Protein AF-A0A355DP20-F1 (afdb_monomer_lite)

pLDDT: mean 79.6, std 7.33, range [54.5, 88.44]

Radius of gyration: 12.55 Å; chains: 1; bounding box: 27×23×34 Å

Foldseek 3Di:
DLVVQLVVLVVPDPWSVVSNVVSLVQLLVQQWKDDQQWTGHPVDTHHHDPVSNPDDIDRSNDCVNRVPDDDDDDRD

Sequence (76 aa):
GLMTQLYEQLKQAPIKAEALRQAQLAMLKGKVSVAGGQLVTDNKSVPLPPELAQLTDRNFQHPYYWSAFTLIGSPW

Secondary structure (DSSP, 8-state):
-HHHHHHHHHTTSSSHHHHHHHHHHHHHTT-EEEETTEEEESS-EEEPPHHHHTS--EE--SGGGTTT----S---

Structure (mmCIF, N/CA/C/O backbone):
data_AF-A0A355DP20-F1
#
_entry.id   AF-A0A355DP20-F1
#
loop_
_atom_site.group_PDB
_atom_site.id
_atom_site.type_symbol
_atom_site.label_atom_id
_atom_site.label_alt_id
_atom_site.label_comp_id
_atom_site.label_asym_id
_atom_site.label_entity_id
_atom_site.label_seq_id
_atom_site.pdbx_PDB_ins_code
_atom_site.Cartn_x
_atom_site.Cartn_y
_atom_site.Cartn_z
_atom_site.occupancy
_atom_site.B_iso_or_equiv
_atom_site.auth_seq_id
_atom_site.auth_comp_id
_atom_site.auth_asym_id
_atom_site.auth_atom_id
_atom_site.pdbx_PDB_model_num
ATOM 1 N N . GLY A 1 1 ? 1.028 0.995 -4.675 1.00 73.25 1 GLY A N 1
ATOM 2 C CA . GLY A 1 1 ? 1.102 -0.210 -3.827 1.00 73.25 1 GLY A CA 1
ATOM 3 C C . GLY A 1 1 ? 0.162 -0.062 -2.645 1.00 73.25 1 GLY A C 1
ATOM 4 O O . GLY A 1 1 ? -0.126 1.071 -2.270 1.00 73.25 1 GLY A O 1
ATOM 5 N N . LEU A 1 2 ? -0.314 -1.176 -2.072 1.00 80.69 2 LEU A N 1
ATOM 6 C CA . LEU A 1 2 ? -1.342 -1.156 -1.018 1.00 80.69 2 LEU A CA 1
ATOM 7 C C . LEU A 1 2 ? -0.925 -0.352 0.21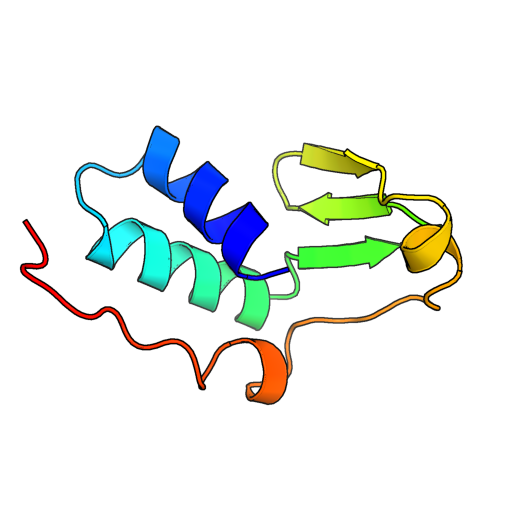2 1.00 80.69 2 LEU A C 1
ATOM 9 O O . LEU A 1 2 ? -1.683 0.498 0.660 1.00 80.69 2 LEU A O 1
ATOM 13 N N . MET A 1 3 ? 0.288 -0.572 0.721 1.00 82.75 3 MET A N 1
ATOM 14 C CA . MET A 1 3 ? 0.758 0.112 1.930 1.00 82.75 3 MET A CA 1
ATOM 15 C C . MET A 1 3 ? 0.843 1.629 1.745 1.00 82.75 3 MET A C 1
ATOM 17 O O . MET A 1 3 ? 0.446 2.371 2.634 1.00 82.75 3 MET A O 1
ATOM 21 N N . THR A 1 4 ? 1.289 2.106 0.580 1.00 82.62 4 THR A N 1
ATOM 22 C CA . THR A 1 4 ? 1.316 3.543 0.263 1.00 82.62 4 THR A CA 1
ATOM 23 C C . THR A 1 4 ? -0.081 4.148 0.361 1.00 82.62 4 THR A C 1
ATOM 25 O O . THR A 1 4 ? -0.274 5.129 1.072 1.00 82.62 4 THR A O 1
ATOM 28 N N . GLN A 1 5 ? -1.064 3.510 -0.281 1.00 82.62 5 GLN A N 1
ATOM 29 C CA . GLN A 1 5 ? -2.450 3.968 -0.247 1.00 82.62 5 GLN A CA 1
ATOM 30 C C . GLN A 1 5 ? -3.046 3.868 1.163 1.00 82.62 5 GLN A C 1
ATOM 32 O O . GLN A 1 5 ? -3.739 4.779 1.601 1.00 82.62 5 GLN A O 1
ATOM 37 N N . LEU A 1 6 ? -2.746 2.798 1.903 1.00 83.06 6 LEU A N 1
ATOM 38 C CA . LEU A 1 6 ? -3.166 2.626 3.292 1.00 83.06 6 LEU A CA 1
ATOM 39 C C . LEU A 1 6 ? -2.652 3.771 4.170 1.00 83.06 6 LEU A C 1
ATOM 41 O O . LEU A 1 6 ? -3.437 4.353 4.907 1.00 83.06 6 LEU A O 1
ATOM 45 N N . TYR A 1 7 ? -1.366 4.119 4.086 1.00 83.25 7 TYR A N 1
ATOM 46 C CA . TYR A 1 7 ? -0.796 5.226 4.859 1.00 83.25 7 TYR A CA 1
ATOM 47 C C . TYR A 1 7 ? -1.360 6.589 4.447 1.00 83.25 7 TYR A C 1
ATOM 49 O O . TYR A 1 7 ? -1.506 7.461 5.302 1.00 83.25 7 TYR A O 1
ATOM 57 N N . GLU A 1 8 ? -1.691 6.793 3.170 1.00 83.31 8 GLU A N 1
ATOM 58 C CA . GLU A 1 8 ? -2.387 8.008 2.732 1.00 83.31 8 GLU A CA 1
ATOM 59 C C . GLU A 1 8 ? -3.785 8.107 3.335 1.00 83.31 8 GLU A C 1
ATOM 61 O O . GLU A 1 8 ? -4.131 9.139 3.910 1.00 83.31 8 GLU A O 1
ATOM 66 N N . GLN A 1 9 ? -4.560 7.025 3.258 1.00 82.56 9 GLN A N 1
ATOM 67 C CA . GLN A 1 9 ? -5.907 6.975 3.815 1.00 82.56 9 GLN A CA 1
ATOM 68 C C . GLN A 1 9 ? -5.883 7.035 5.343 1.00 82.56 9 GLN A C 1
ATOM 70 O O . GLN A 1 9 ? -6.745 7.668 5.932 1.00 82.56 9 GLN A O 1
ATOM 75 N N . LEU A 1 10 ? -4.869 6.474 6.003 1.00 81.81 10 LEU A N 1
ATOM 76 C CA . LEU A 1 10 ? -4.726 6.520 7.459 1.00 81.81 10 LEU A CA 1
ATOM 77 C C . LEU A 1 10 ? -4.491 7.942 7.986 1.00 81.81 10 LEU A C 1
ATOM 79 O O . LEU A 1 10 ? -4.873 8.245 9.108 1.00 81.81 10 LEU A O 1
ATOM 83 N N . LYS A 1 11 ? -3.892 8.831 7.185 1.00 80.00 11 LYS A N 1
ATOM 84 C CA . LYS A 1 11 ? -3.752 10.252 7.548 1.00 80.00 11 LYS A CA 1
ATOM 85 C C . LYS A 1 11 ? -5.081 11.014 7.507 1.00 80.00 11 LYS A C 1
ATOM 87 O O . LYS A 1 11 ? -5.140 12.120 8.031 1.00 80.00 11 LYS A O 1
ATOM 92 N N . GLN A 1 12 ? -6.103 10.465 6.849 1.00 76.75 12 GLN A N 1
ATOM 93 C CA . GLN A 1 12 ? -7.394 11.121 6.617 1.00 76.75 12 GLN A CA 1
ATOM 94 C C . GLN A 1 12 ? -8.555 10.427 7.340 1.00 76.75 12 GLN A C 1
ATOM 96 O O . GLN A 1 12 ? -9.501 11.085 7.760 1.00 76.75 12 GLN A O 1
ATOM 101 N N . ALA A 1 13 ? -8.502 9.103 7.468 1.00 77.62 13 ALA A N 1
ATOM 102 C CA . ALA A 1 13 ? -9.562 8.287 8.027 1.00 77.62 13 ALA A CA 1
ATOM 103 C C . ALA A 1 13 ? -9.440 8.188 9.557 1.00 77.62 13 ALA A C 1
ATOM 105 O O . ALA A 1 13 ? -8.332 8.062 10.080 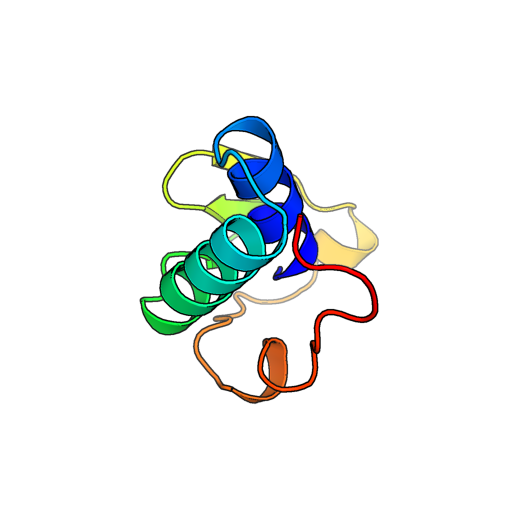1.00 77.62 13 ALA A O 1
ATOM 106 N N . PRO A 1 14 ? -10.571 8.164 10.281 1.00 73.00 14 PRO A N 1
ATOM 107 C CA . PRO A 1 14 ? -10.575 8.115 11.741 1.00 73.00 14 PRO A CA 1
ATOM 108 C C . PRO A 1 14 ? -10.094 6.771 12.309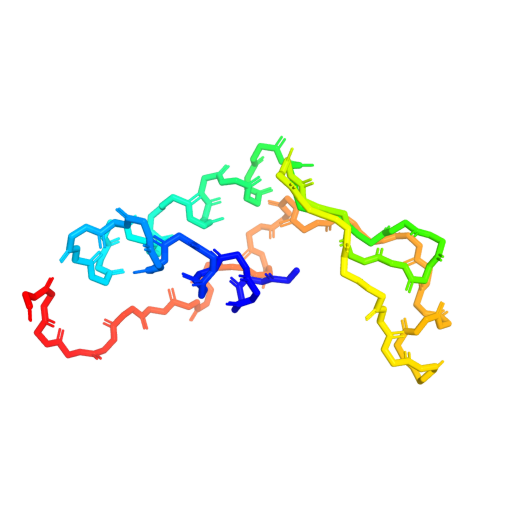 1.00 73.00 14 PRO A C 1
ATOM 110 O O . PRO A 1 14 ? -9.640 6.732 13.446 1.00 73.00 14 PRO A O 1
ATOM 113 N N . ILE A 1 15 ? -10.181 5.677 11.539 1.00 81.75 15 ILE A N 1
ATOM 114 C CA . ILE A 1 15 ? -9.820 4.324 11.987 1.00 81.75 15 ILE A CA 1
ATOM 115 C C . ILE A 1 15 ? -9.074 3.530 10.907 1.00 81.75 15 ILE A C 1
ATOM 117 O O . ILE A 1 15 ? -9.309 3.686 9.704 1.00 81.75 15 ILE A O 1
ATOM 121 N N . LYS A 1 16 ? -8.197 2.614 11.342 1.00 82.00 16 LYS A N 1
ATOM 122 C CA . LYS A 1 16 ? -7.337 1.793 10.464 1.00 82.00 16 LYS A CA 1
ATOM 123 C C . LYS A 1 16 ? -8.130 0.890 9.518 1.00 82.00 16 LYS A C 1
ATOM 125 O O . LYS A 1 16 ? -7.718 0.691 8.377 1.00 82.00 16 LYS A O 1
ATOM 130 N N . ALA A 1 17 ? -9.263 0.359 9.981 1.00 83.81 17 ALA A N 1
ATOM 131 C CA . ALA A 1 17 ? -10.121 -0.507 9.176 1.00 83.81 17 ALA A CA 1
ATOM 132 C C . ALA A 1 17 ? -10.709 0.233 7.964 1.00 83.81 17 ALA A C 1
ATOM 134 O O . ALA A 1 17 ? -10.697 -0.294 6.851 1.00 83.81 17 ALA A O 1
ATOM 135 N N . GLU A 1 18 ? -11.148 1.479 8.156 1.00 84.81 18 GLU A N 1
ATOM 136 C CA . GLU A 1 18 ? -11.680 2.300 7.067 1.00 84.81 18 GLU A CA 1
ATOM 137 C C . GLU A 1 18 ? -10.573 2.700 6.088 1.00 84.81 18 GLU A C 1
ATOM 139 O O . GLU A 1 18 ? -10.760 2.596 4.877 1.00 84.81 18 GLU A O 1
ATOM 144 N N . ALA A 1 19 ? -9.384 3.053 6.589 1.00 86.81 19 ALA A N 1
ATOM 145 C CA . ALA A 1 19 ? -8.232 3.333 5.736 1.00 86.81 19 ALA A CA 1
ATOM 146 C C . ALA A 1 19 ? -7.869 2.139 4.834 1.00 86.81 19 ALA A C 1
ATOM 148 O O . ALA A 1 19 ? -7.621 2.314 3.638 1.00 86.81 19 ALA A O 1
ATOM 149 N N . LEU A 1 20 ? -7.879 0.917 5.382 1.00 85.94 20 LEU A N 1
ATOM 150 C CA . LEU A 1 20 ? -7.610 -0.304 4.618 1.00 85.94 20 LEU A CA 1
ATOM 151 C C . LEU A 1 20 ? -8.686 -0.564 3.565 1.00 85.94 20 LEU A C 1
ATOM 153 O O . LEU A 1 20 ? -8.354 -0.839 2.411 1.00 85.94 20 LEU A O 1
ATOM 157 N N . ARG A 1 21 ? -9.963 -0.423 3.932 1.00 86.19 21 ARG A N 1
ATOM 158 C CA . ARG A 1 21 ? -11.086 -0.576 3.001 1.00 86.19 21 ARG A CA 1
ATOM 159 C C . ARG A 1 21 ? -10.984 0.410 1.838 1.00 86.19 21 ARG A C 1
ATOM 161 O O . ARG A 1 21 ? -11.125 0.017 0.681 1.00 86.19 21 ARG A O 1
ATOM 168 N N . GLN A 1 22 ? -10.699 1.679 2.124 1.00 87.06 22 GLN A N 1
ATOM 169 C CA . GLN A 1 22 ? -10.512 2.708 1.099 1.00 87.06 22 GLN A CA 1
ATOM 170 C C . GLN A 1 22 ? -9.308 2.406 0.205 1.00 87.06 22 GLN A C 1
ATOM 172 O O . GLN A 1 22 ? -9.388 2.579 -1.012 1.00 87.06 22 GLN A O 1
ATOM 177 N N . ALA A 1 23 ? -8.214 1.897 0.775 1.00 87.62 23 ALA A N 1
ATOM 178 C CA . ALA A 1 23 ? -7.048 1.495 -0.000 1.00 87.62 23 ALA A CA 1
ATOM 179 C C . ALA A 1 23 ? -7.354 0.330 -0.955 1.00 87.62 23 ALA A C 1
ATOM 181 O O . ALA A 1 23 ? -7.012 0.407 -2.136 1.00 87.62 23 ALA A O 1
ATOM 182 N N . GLN A 1 24 ? -8.063 -0.699 -0.485 1.00 86.00 24 GLN A N 1
ATOM 183 C CA . GLN A 1 24 ? -8.505 -1.822 -1.318 1.00 86.00 24 GLN A CA 1
ATOM 184 C C . GLN A 1 24 ? -9.450 -1.361 -2.435 1.00 86.00 24 GLN A C 1
ATOM 186 O O . GLN A 1 24 ? -9.267 -1.741 -3.589 1.00 86.00 24 GLN A O 1
ATOM 191 N N . LEU A 1 25 ? -10.412 -0.482 -2.131 1.00 88.44 25 LEU A N 1
ATOM 192 C CA . LEU A 1 25 ? -11.317 0.091 -3.131 1.00 88.44 25 LEU A CA 1
ATOM 193 C C . LEU A 1 25 ? -10.585 0.942 -4.171 1.00 88.44 25 LEU A C 1
ATOM 195 O O . LEU A 1 25 ? -10.929 0.893 -5.350 1.00 88.44 25 LEU A O 1
ATOM 199 N N . ALA A 1 26 ? -9.589 1.725 -3.760 1.00 87.31 26 ALA A N 1
ATOM 200 C CA . ALA A 1 26 ? -8.783 2.521 -4.679 1.00 87.31 26 ALA A CA 1
ATOM 201 C C . ALA A 1 26 ? -7.982 1.626 -5.634 1.00 87.31 26 ALA A C 1
ATOM 203 O O . ALA A 1 26 ? -7.965 1.874 -6.839 1.00 87.31 26 ALA A O 1
ATOM 204 N N . MET A 1 27 ? -7.390 0.544 -5.122 1.00 86.62 27 MET A N 1
ATOM 205 C CA . MET A 1 27 ? -6.685 -0.436 -5.949 1.00 86.62 27 MET A CA 1
ATOM 206 C C . MET A 1 27 ? -7.637 -1.156 -6.904 1.00 86.62 27 MET A C 1
ATOM 208 O O . MET A 1 27 ? -7.365 -1.186 -8.100 1.00 86.62 27 MET A O 1
ATOM 212 N N . LEU A 1 28 ? -8.791 -1.627 -6.417 1.00 86.81 28 LEU A N 1
ATOM 213 C CA . LEU A 1 28 ? -9.829 -2.267 -7.233 1.00 86.81 28 LEU A CA 1
ATOM 214 C C . LEU A 1 28 ? -10.322 -1.360 -8.370 1.00 86.81 28 LEU A C 1
ATOM 216 O O . LEU A 1 28 ? -10.555 -1.826 -9.479 1.00 86.81 28 LEU A O 1
ATOM 220 N N . LYS A 1 29 ? -10.456 -0.056 -8.110 1.00 87.38 29 LYS A N 1
ATOM 221 C CA . LYS A 1 29 ? -10.864 0.941 -9.111 1.00 87.38 29 LYS A CA 1
ATOM 222 C C . LYS A 1 29 ? -9.743 1.336 -10.080 1.00 87.38 29 LYS A C 1
ATOM 224 O O . LYS A 1 29 ? -9.986 2.152 -10.959 1.00 87.38 29 LYS A O 1
ATOM 229 N N . GLY A 1 30 ? -8.525 0.812 -9.922 1.00 85.44 30 GLY A N 1
ATOM 230 C CA . GLY A 1 30 ? -7.386 1.189 -10.761 1.00 85.44 30 GLY A CA 1
ATOM 231 C C . GLY A 1 30 ? -6.815 2.568 -10.474 1.00 85.44 30 GLY A C 1
ATOM 232 O O . GLY A 1 30 ? -6.040 3.074 -11.272 1.00 85.44 30 GLY A O 1
ATOM 233 N N . LYS A 1 31 ? -7.164 3.158 -9.329 1.00 85.69 31 LYS A N 1
ATOM 234 C CA . LYS A 1 31 ? -6.683 4.476 -8.896 1.00 85.69 31 LYS A CA 1
ATOM 235 C C . LYS A 1 31 ? -5.246 4.448 -8.393 1.00 85.69 31 LYS A C 1
ATOM 237 O O . LYS A 1 31 ? -4.741 5.468 -7.952 1.00 85.69 31 LYS A O 1
ATOM 242 N N . VAL A 1 32 ? -4.627 3.270 -8.360 1.00 86.50 32 VAL A N 1
ATOM 243 C CA . VAL A 1 32 ? -3.254 3.055 -7.917 1.00 86.50 32 VAL A CA 1
ATOM 244 C C . VAL A 1 32 ? -2.563 2.227 -8.991 1.00 86.50 32 VAL A C 1
ATOM 246 O O . VAL A 1 32 ? -2.897 1.055 -9.182 1.00 86.50 32 VAL A O 1
ATOM 249 N N . SER A 1 33 ? -1.584 2.818 -9.663 1.00 84.75 33 SER A N 1
ATOM 250 C CA . SER A 1 33 ? -0.801 2.174 -10.720 1.00 84.75 33 SER A CA 1
ATOM 251 C C . SER A 1 33 ? 0.648 2.645 -10.679 1.00 84.75 33 SER A C 1
ATOM 253 O O . SER A 1 33 ? 0.960 3.706 -10.143 1.00 84.75 33 SER A O 1
ATOM 255 N N . VAL A 1 34 ? 1.558 1.834 -11.208 1.00 84.88 34 VAL A N 1
ATOM 256 C CA . VAL A 1 34 ? 2.920 2.287 -11.512 1.00 84.88 34 VAL A CA 1
ATOM 257 C C . VAL A 1 34 ? 2.929 2.770 -12.951 1.00 84.88 34 VAL A C 1
ATOM 259 O O . VAL A 1 34 ? 2.503 2.017 -13.823 1.00 84.88 34 VAL A O 1
ATOM 262 N N . ALA A 1 35 ? 3.384 4.000 -13.167 1.00 81.69 35 ALA A N 1
ATOM 263 C CA . ALA A 1 35 ? 3.572 4.589 -14.482 1.00 81.69 35 ALA A CA 1
ATOM 264 C C . ALA A 1 35 ? 4.922 5.314 -14.542 1.00 81.69 35 ALA A C 1
ATOM 266 O O . ALA A 1 35 ? 5.183 6.200 -13.724 1.00 81.69 35 ALA A O 1
ATOM 267 N N . GLY A 1 36 ? 5.791 4.942 -15.487 1.00 76.88 36 GLY A N 1
ATOM 268 C CA . GLY A 1 36 ? 7.048 5.666 -15.744 1.00 76.88 36 GLY A CA 1
ATOM 269 C C . GLY A 1 36 ? 7.955 5.809 -14.513 1.00 76.88 36 GLY A C 1
ATOM 270 O O . GLY A 1 36 ? 8.468 6.893 -14.240 1.00 76.88 36 GLY A O 1
ATOM 271 N N . GLY A 1 37 ? 8.088 4.741 -13.721 1.00 81.38 37 GLY A N 1
ATOM 272 C CA . GLY A 1 37 ? 8.900 4.733 -12.499 1.00 81.38 37 GLY A CA 1
ATOM 273 C C . GLY A 1 37 ? 8.313 5.528 -11.325 1.00 81.38 37 GLY A C 1
ATOM 274 O O . GLY A 1 37 ? 8.992 5.761 -10.326 1.00 81.38 37 GLY A O 1
ATOM 275 N N . GLN A 1 38 ? 7.047 5.932 -11.410 1.00 82.75 38 GLN A N 1
ATOM 276 C CA . GLN A 1 38 ? 6.328 6.600 -10.332 1.00 82.75 38 GLN A CA 1
ATOM 277 C C . GLN A 1 38 ? 5.073 5.812 -9.972 1.00 82.75 38 GLN A C 1
ATOM 279 O O . GLN A 1 38 ? 4.424 5.195 -10.813 1.00 82.75 38 GLN A O 1
ATOM 284 N N . LEU A 1 39 ? 4.723 5.825 -8.694 1.00 83.00 39 LEU A N 1
ATOM 285 C CA . LEU A 1 39 ? 3.474 5.285 -8.192 1.00 83.00 39 LEU A CA 1
ATOM 2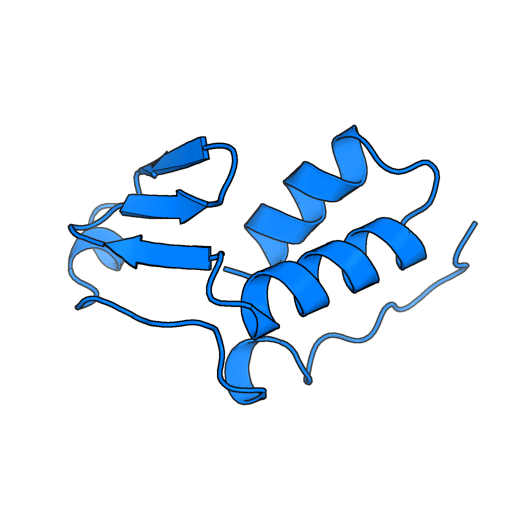86 C C . LEU A 1 39 ? 2.438 6.402 -8.239 1.00 83.00 39 LEU A C 1
ATOM 288 O O . LEU A 1 39 ? 2.492 7.341 -7.450 1.00 83.00 39 LEU A O 1
ATOM 292 N N . VAL A 1 40 ? 1.507 6.284 -9.175 1.00 83.81 40 VAL A N 1
ATOM 293 C CA . VAL A 1 40 ? 0.418 7.233 -9.378 1.00 83.81 40 VAL A CA 1
ATOM 294 C C . VAL A 1 40 ? -0.771 6.789 -8.535 1.00 83.81 40 VAL A C 1
ATOM 296 O O . VAL A 1 40 ? -1.241 5.655 -8.661 1.00 83.81 40 VAL A O 1
ATOM 299 N N . THR A 1 41 ? -1.231 7.673 -7.654 1.00 82.31 41 THR A N 1
ATOM 300 C CA . THR A 1 41 ? -2.511 7.580 -6.950 1.00 82.31 41 THR A CA 1
ATOM 301 C C . THR A 1 41 ? -3.428 8.733 -7.359 1.00 82.31 41 THR A C 1
ATOM 303 O O . THR A 1 41 ? -2.968 9.733 -7.906 1.00 82.31 41 THR A O 1
ATOM 306 N N . ASP A 1 42 ? -4.725 8.619 -7.060 1.00 74.88 42 ASP A N 1
ATOM 307 C CA . ASP A 1 42 ? -5.722 9.683 -7.292 1.00 74.88 42 ASP A CA 1
ATOM 308 C C . ASP A 1 42 ? -5.292 11.061 -6.761 1.00 74.88 42 ASP A C 1
ATOM 310 O O . ASP A 1 42 ? -5.627 12.085 -7.352 1.00 74.88 42 ASP A O 1
ATOM 314 N N . ASN A 1 43 ? -4.568 11.091 -5.638 1.00 72.06 43 ASN A N 1
ATOM 315 C CA . ASN A 1 43 ? -4.198 12.337 -4.973 1.00 72.06 43 ASN A CA 1
ATOM 316 C C . ASN A 1 43 ? -2.722 12.710 -5.137 1.00 72.06 43 ASN A C 1
ATOM 318 O O . ASN A 1 43 ? -2.392 13.880 -4.932 1.00 72.06 43 ASN A O 1
ATOM 322 N N . LYS A 1 44 ? -1.820 11.756 -5.415 1.00 77.19 44 LYS A N 1
ATOM 323 C CA . LYS A 1 44 ? -0.369 11.996 -5.415 1.00 77.19 44 LYS A CA 1
ATOM 324 C C . LYS A 1 44 ? 0.375 11.086 -6.387 1.00 77.19 44 LYS A C 1
ATOM 326 O O . LYS A 1 44 ? 0.019 9.935 -6.596 1.00 77.19 44 LYS A O 1
ATOM 331 N N . SER A 1 45 ? 1.480 11.596 -6.921 1.00 80.62 45 SER A N 1
ATOM 332 C CA . SER A 1 45 ? 2.506 10.775 -7.564 1.00 80.62 45 SER A CA 1
ATOM 333 C C . SER A 1 45 ? 3.679 10.635 -6.601 1.00 80.62 45 SER A C 1
ATOM 335 O O . SER A 1 45 ? 4.200 11.638 -6.109 1.00 80.62 45 SER A O 1
ATOM 337 N N . VAL A 1 46 ? 4.072 9.402 -6.296 1.00 80.94 46 VAL A N 1
ATOM 338 C CA . VAL A 1 46 ? 5.213 9.102 -5.427 1.00 80.94 46 VAL A CA 1
ATOM 339 C C . VAL A 1 46 ? 6.323 8.492 -6.284 1.00 80.94 46 VAL A C 1
ATOM 341 O O . VAL A 1 46 ? 6.105 7.422 -6.858 1.00 80.94 46 VAL A O 1
ATOM 344 N N . PRO A 1 47 ? 7.507 9.123 -6.387 1.00 81.38 47 PRO A N 1
ATOM 345 C CA . PRO A 1 47 ? 8.615 8.557 -7.147 1.00 81.38 47 PRO A CA 1
ATOM 346 C C . PRO A 1 47 ? 9.069 7.243 -6.509 1.00 81.38 47 PRO A C 1
ATOM 348 O O . PRO A 1 47 ? 9.239 7.161 -5.289 1.00 81.38 47 PRO A O 1
ATOM 351 N N . LEU A 1 48 ? 9.231 6.201 -7.327 1.00 81.69 48 LEU A N 1
ATOM 352 C CA . LEU A 1 48 ? 9.742 4.925 -6.846 1.00 81.69 48 LEU A CA 1
ATOM 353 C C . LEU A 1 48 ? 11.276 4.971 -6.778 1.00 81.69 48 LEU A C 1
ATOM 355 O O . LEU A 1 48 ? 11.908 5.656 -7.585 1.00 81.69 48 LEU A O 1
ATOM 359 N N . PRO A 1 49 ? 11.889 4.231 -5.837 1.00 79.88 49 PRO A N 1
ATOM 360 C CA . PRO A 1 49 ? 13.330 4.005 -5.827 1.00 79.88 49 PRO A CA 1
ATOM 361 C C . PRO A 1 49 ? 13.816 3.485 -7.186 1.00 79.88 49 PRO A C 1
ATOM 363 O O . PRO A 1 49 ? 13.070 2.752 -7.839 1.00 79.88 49 PRO A O 1
ATOM 366 N N . PRO A 1 50 ? 15.046 3.804 -7.617 1.00 74.44 50 PRO A N 1
ATOM 367 C CA . PRO A 1 50 ? 15.559 3.417 -8.930 1.00 74.44 50 PRO A CA 1
ATOM 368 C C . PRO A 1 50 ? 15.552 1.899 -9.176 1.00 74.44 50 PRO A C 1
ATOM 370 O O . PRO A 1 50 ? 15.403 1.482 -10.325 1.00 74.44 50 PRO A O 1
ATOM 373 N N . GLU A 1 51 ? 15.622 1.060 -8.133 1.00 75.88 51 GLU A N 1
ATOM 374 C CA . GLU A 1 51 ? 15.482 -0.399 -8.272 1.00 75.88 51 GLU A CA 1
ATOM 375 C C . GLU A 1 51 ? 14.056 -0.821 -8.665 1.00 75.88 51 GLU A C 1
ATOM 377 O O . GLU A 1 51 ? 13.860 -1.810 -9.368 1.00 75.88 51 GLU A O 1
ATOM 382 N N . LEU A 1 52 ? 13.051 -0.062 -8.225 1.00 72.25 52 LEU A N 1
ATOM 383 C CA . LEU A 1 52 ? 11.634 -0.280 -8.521 1.00 72.25 52 LEU A CA 1
ATOM 384 C C . LEU A 1 52 ? 11.148 0.569 -9.703 1.00 72.25 52 LEU A C 1
ATOM 386 O O . LEU A 1 52 ? 10.121 0.252 -10.290 1.00 72.25 52 LEU A O 1
ATOM 390 N N . ALA A 1 53 ? 11.877 1.619 -10.080 1.00 69.06 53 ALA A N 1
ATOM 391 C CA . ALA A 1 53 ? 11.558 2.464 -11.226 1.00 69.06 53 ALA A CA 1
ATOM 392 C C . ALA A 1 53 ? 11.727 1.728 -12.566 1.00 69.06 53 ALA A C 1
ATOM 394 O O . ALA A 1 53 ? 11.107 2.107 -13.555 1.00 69.06 53 ALA A O 1
ATOM 395 N N . GLN A 1 54 ? 12.522 0.650 -12.585 1.00 68.69 54 GLN A N 1
ATOM 396 C CA . GLN A 1 54 ? 12.639 -0.270 -13.723 1.00 68.69 54 GLN A CA 1
ATOM 397 C C . GLN A 1 54 ? 11.440 -1.221 -13.858 1.00 68.69 54 GLN A C 1
ATOM 399 O O . GLN A 1 54 ? 11.340 -1.947 -14.848 1.00 68.69 54 GLN A O 1
ATOM 404 N N . LEU A 1 55 ? 10.527 -1.254 -12.878 1.00 68.56 55 LEU A N 1
ATOM 405 C CA . LEU A 1 55 ? 9.296 -2.021 -13.013 1.00 68.56 55 LEU A CA 1
ATOM 406 C C . LEU A 1 55 ? 8.450 -1.397 -14.124 1.00 68.56 55 LEU A C 1
ATOM 408 O O . LEU A 1 55 ? 8.035 -0.244 -14.029 1.00 68.56 55 LEU A O 1
ATOM 412 N N . THR A 1 56 ? 8.172 -2.196 -15.156 1.00 66.62 56 THR A N 1
ATOM 413 C CA . THR A 1 56 ? 7.182 -1.893 -16.195 1.00 66.62 56 THR A CA 1
ATOM 414 C C . THR A 1 56 ? 5.855 -1.479 -15.567 1.00 66.62 56 THR A C 1
ATOM 416 O O . THR A 1 56 ? 5.542 -1.914 -14.454 1.00 66.62 56 THR A O 1
ATOM 419 N N . ASP A 1 57 ? 5.071 -0.674 -16.287 1.00 71.88 57 ASP A N 1
ATOM 420 C CA . ASP A 1 57 ? 3.758 -0.212 -15.848 1.00 71.88 57 ASP A CA 1
ATOM 421 C C . ASP A 1 57 ? 2.933 -1.371 -15.271 1.00 71.88 57 ASP A C 1
ATOM 423 O O . ASP A 1 57 ? 2.626 -2.363 -15.938 1.00 71.88 57 ASP A O 1
ATOM 427 N N . ARG A 1 58 ? 2.622 -1.267 -13.977 1.00 77.00 58 ARG A N 1
ATOM 428 C CA . ARG A 1 58 ? 1.895 -2.293 -13.229 1.00 77.00 58 ARG A CA 1
ATOM 429 C C . ARG A 1 58 ? 0.584 -1.732 -12.741 1.00 77.00 58 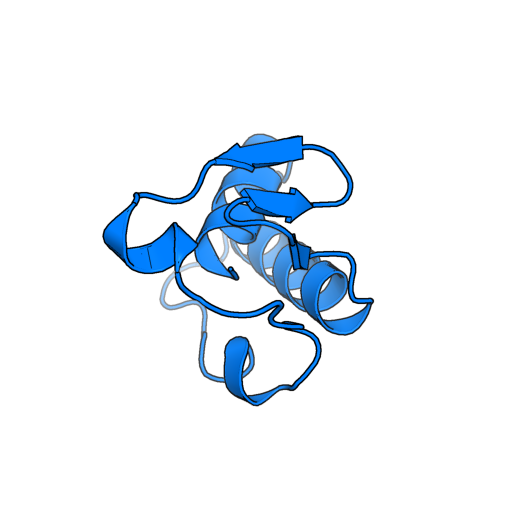ARG A C 1
ATOM 431 O O . ARG A 1 58 ? 0.535 -0.731 -12.025 1.00 77.00 58 ARG A O 1
ATOM 438 N N . ASN A 1 59 ? -0.475 -2.450 -13.075 1.00 78.94 59 ASN A N 1
ATOM 439 C CA . ASN A 1 59 ? -1.796 -2.203 -12.543 1.00 78.94 59 ASN A CA 1
ATOM 440 C C . ASN A 1 59 ? -2.005 -3.038 -11.273 1.00 78.94 59 ASN A C 1
ATOM 442 O O . ASN A 1 59 ? -1.748 -4.241 -11.264 1.00 78.94 59 ASN A O 1
ATOM 446 N N . PHE A 1 60 ? -2.492 -2.406 -10.206 1.00 83.12 60 PHE A N 1
ATOM 447 C CA . PHE A 1 60 ? -2.766 -3.076 -8.939 1.00 83.12 60 PHE A CA 1
ATOM 448 C C . PHE A 1 60 ? -4.243 -3.469 -8.742 1.00 83.12 60 PHE A C 1
ATOM 450 O O . PHE A 1 60 ? -4.633 -3.807 -7.627 1.00 83.12 60 PHE A O 1
ATOM 457 N N . GLN A 1 61 ? -5.061 -3.458 -9.801 1.00 85.81 61 GLN A N 1
ATOM 458 C CA . GLN A 1 61 ? -6.470 -3.885 -9.752 1.00 85.81 61 GLN A CA 1
ATOM 459 C C . GLN A 1 61 ? -6.652 -5.343 -9.330 1.00 85.81 61 GLN A C 1
ATOM 461 O O . GLN A 1 61 ? -7.616 -5.672 -8.638 1.00 85.81 61 GLN A O 1
ATOM 466 N N . HIS A 1 62 ? -5.732 -6.223 -9.730 1.00 86.44 62 HIS A N 1
ATOM 467 C CA . HIS A 1 62 ? -5.901 -7.653 -9.508 1.00 86.44 62 HIS A CA 1
ATOM 468 C C . HIS A 1 62 ? -5.878 -8.002 -8.003 1.00 86.44 62 HIS A C 1
ATOM 470 O O . HIS A 1 62 ? -4.960 -7.555 -7.305 1.00 86.44 62 HIS A O 1
ATOM 476 N N . PRO A 1 63 ? -6.813 -8.842 -7.499 1.00 83.25 63 PRO A N 1
ATOM 477 C CA . PRO A 1 63 ? -6.905 -9.210 -6.081 1.00 83.25 63 PRO A CA 1
ATOM 478 C C . PRO A 1 63 ? -5.592 -9.698 -5.480 1.00 83.25 63 PRO A C 1
ATOM 480 O O . PRO A 1 63 ? -5.285 -9.372 -4.342 1.00 83.25 63 PRO A O 1
ATOM 483 N N . TYR A 1 64 ? -4.766 -10.377 -6.278 1.00 85.56 64 TYR A N 1
ATOM 484 C CA . TYR A 1 64 ? -3.417 -10.825 -5.910 1.00 85.56 64 TYR A CA 1
ATOM 485 C C . TYR A 1 64 ? -2.573 -9.772 -5.166 1.00 85.56 64 TYR A C 1
ATOM 487 O O . TYR A 1 64 ? -1.785 -10.122 -4.293 1.00 85.56 64 TYR A O 1
ATOM 495 N N . TYR A 1 65 ? -2.739 -8.482 -5.475 1.00 83.25 65 TYR A N 1
ATOM 496 C CA . TYR A 1 65 ? -1.941 -7.411 -4.874 1.00 83.25 65 TYR A CA 1
ATOM 497 C C . TYR A 1 65 ? -2.474 -6.880 -3.543 1.00 83.25 65 TYR A C 1
ATOM 499 O O . TYR A 1 65 ? -1.754 -6.143 -2.869 1.00 83.25 65 TYR A O 1
ATOM 507 N N . TRP A 1 66 ? -3.719 -7.185 -3.177 1.00 83.75 66 TRP A N 1
ATOM 508 C CA . TRP A 1 66 ? -4.373 -6.557 -2.027 1.00 83.75 66 TRP A CA 1
ATOM 509 C C . TRP A 1 66 ? -5.230 -7.491 -1.168 1.00 83.75 66 TRP A C 1
ATOM 511 O O . TRP A 1 66 ? -5.422 -7.205 0.013 1.00 83.75 66 TRP A O 1
ATOM 521 N N . SER A 1 67 ? -5.704 -8.617 -1.701 1.00 82.94 67 SER A N 1
ATOM 522 C CA . SER A 1 67 ? -6.580 -9.555 -0.988 1.00 82.94 67 SER A CA 1
ATOM 523 C C . SER A 1 67 ? -5.860 -10.339 0.108 1.00 82.94 67 SER A C 1
ATOM 525 O O . SER A 1 67 ? -6.507 -10.843 1.017 1.00 82.94 67 SER A O 1
ATOM 527 N N . ALA A 1 68 ? -4.530 -10.439 0.041 1.00 81.69 68 ALA A N 1
ATOM 528 C CA . ALA A 1 68 ? -3.723 -11.090 1.073 1.00 81.69 68 ALA A CA 1
ATOM 529 C C . ALA A 1 68 ? -3.549 -10.227 2.339 1.00 81.69 68 ALA A C 1
ATOM 531 O O . ALA A 1 68 ? -3.117 -10.726 3.377 1.00 81.69 68 ALA A O 1
ATOM 532 N N . PHE A 1 69 ? -3.868 -8.930 2.272 1.00 79.38 69 PHE A N 1
ATOM 533 C CA . PHE A 1 69 ? -3.706 -8.026 3.404 1.00 79.38 69 PHE A CA 1
ATOM 534 C C . PHE A 1 69 ? -4.934 -8.085 4.302 1.00 79.38 69 PHE A C 1
ATOM 536 O O . PHE A 1 69 ? -6.016 -7.623 3.940 1.00 79.38 69 PHE A O 1
ATOM 543 N N . THR A 1 70 ? -4.733 -8.621 5.500 1.00 73.00 70 THR A N 1
ATOM 544 C CA . THR A 1 70 ? -5.754 -8.676 6.545 1.00 73.00 70 THR A CA 1
ATOM 545 C C . THR A 1 70 ? -5.326 -7.756 7.682 1.00 73.00 70 THR A C 1
ATOM 547 O O . THR A 1 70 ? -4.159 -7.760 8.078 1.00 73.00 70 THR A O 1
ATOM 550 N N . LEU A 1 71 ? -6.245 -6.939 8.198 1.00 75.62 71 LEU A N 1
ATOM 551 C CA . LEU A 1 71 ? -5.970 -6.114 9.371 1.00 75.62 71 LEU A CA 1
ATOM 552 C C . LEU A 1 71 ? -5.875 -7.029 10.601 1.00 75.62 71 LEU A C 1
ATOM 554 O O . LEU A 1 71 ? -6.847 -7.700 10.939 1.00 75.62 71 LEU A O 1
ATOM 558 N N . ILE A 1 72 ? -4.721 -7.055 11.266 1.00 70.25 72 ILE A N 1
ATOM 559 C CA . ILE A 1 72 ? -4.531 -7.781 12.527 1.00 70.25 72 ILE A CA 1
ATOM 560 C C . ILE A 1 72 ? -4.510 -6.754 13.664 1.00 70.25 72 ILE A C 1
ATOM 562 O O . ILE A 1 72 ? -3.672 -5.852 13.665 1.00 70.25 72 ILE A O 1
ATOM 566 N N . GLY A 1 73 ? -5.431 -6.888 14.623 1.00 64.38 73 GLY A N 1
ATOM 567 C CA . GLY A 1 73 ? -5.557 -6.010 15.793 1.00 64.38 73 GLY A CA 1
ATOM 568 C C . GLY A 1 73 ? -6.930 -5.344 15.921 1.00 64.38 73 GLY A C 1
ATOM 569 O O . GLY A 1 73 ? -7.803 -5.516 15.071 1.00 64.38 73 GLY A O 1
ATOM 570 N N .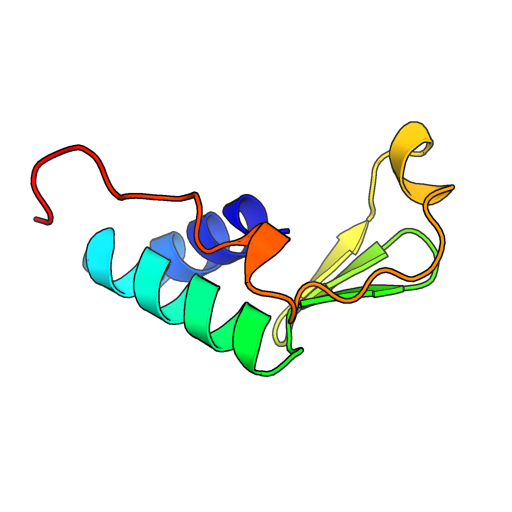 SER A 1 74 ? -7.124 -4.590 17.006 1.00 54.50 74 SER A N 1
ATOM 571 C CA . SER A 1 74 ? -8.363 -3.850 17.262 1.00 54.50 74 SER A CA 1
ATOM 572 C C . SER A 1 74 ? -8.606 -2.800 16.162 1.00 54.50 74 SER A C 1
ATOM 574 O O . SER A 1 74 ? -7.691 -2.035 15.850 1.00 54.50 74 SER A O 1
ATOM 576 N N . PRO A 1 75 ? -9.808 -2.741 15.563 1.00 57.44 75 PRO A N 1
ATOM 577 C CA . PRO A 1 75 ? -10.128 -1.829 14.460 1.00 57.44 75 PRO A CA 1
ATOM 578 C C . PRO A 1 75 ? -10.374 -0.373 14.897 1.00 57.44 75 PRO A C 1
ATOM 580 O O . PRO A 1 75 ? -10.708 0.448 14.042 1.00 57.44 75 PRO A O 1
ATOM 583 N N . TRP A 1 76 ? -10.204 -0.074 16.189 1.00 56.12 76 TRP A N 1
ATOM 584 C CA . TRP A 1 76 ? -10.463 1.208 16.850 1.00 56.12 76 TRP A CA 1
ATOM 585 C C . TRP A 1 76 ? -9.149 1.889 17.231 1.00 56.12 76 TRP A C 1
ATOM 587 O O . TRP A 1 76 ? -8.264 1.182 17.773 1.00 56.12 76 TRP A O 1
#